Protein AF-A0A3S1FPV9-F1 (afdb_monomer_lite)

Secondary structure (DSSP, 8-state):
---------TTS-GGG--HHHHHHHTT-

pLDDT: mean 89.13, std 4.69, range [76.56, 93.9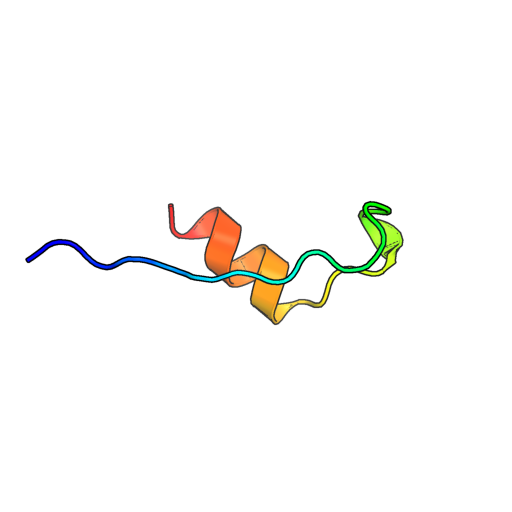4]

Sequence (28 aa):
MRKLLVIGIGAGNPDHMTVQAISGLNQA

Radius of gyration: 9.94 Å; chains: 1; bounding box: 22×15×25 Å

Structure (mmCIF, N/CA/C/O backbone):
data_AF-A0A3S1FPV9-F1
#
_entry.id   AF-A0A3S1FPV9-F1
#
loop_
_atom_site.group_PDB
_atom_site.id
_atom_site.type_symbol
_atom_site.label_atom_id
_atom_site.label_alt_id
_atom_site.label_comp_id
_atom_site.label_asym_id
_atom_site.label_entity_id
_atom_site.label_seq_id
_atom_site.pdbx_PDB_ins_code
_atom_site.Cartn_x
_atom_site.Cartn_y
_atom_site.Cartn_z
_atom_site.occupancy
_atom_site.B_iso_or_equiv
_atom_site.auth_seq_id
_atom_site.auth_comp_id
_atom_site.auth_asym_id
_atom_site.auth_atom_id
_atom_site.pdbx_PDB_model_num
ATOM 1 N N . MET A 1 1 ? -15.849 8.927 15.999 1.00 90.88 1 MET A N 1
ATOM 2 C CA . MET A 1 1 ? -16.485 8.649 14.689 1.00 90.88 1 MET A CA 1
ATOM 3 C C . MET A 1 1 ? -15.584 7.714 13.900 1.00 90.88 1 MET A C 1
ATOM 5 O O . MET A 1 1 ? -14.379 7.920 13.937 1.00 90.88 1 MET A O 1
ATOM 9 N N . ARG A 1 2 ? -16.129 6.687 13.241 1.00 88.44 2 ARG A N 1
ATOM 10 C CA . ARG A 1 2 ? -15.337 5.753 12.420 1.00 88.44 2 ARG A CA 1
ATOM 11 C C . ARG A 1 2 ? -15.237 6.292 10.989 1.00 88.44 2 ARG A C 1
ATOM 13 O O . ARG A 1 2 ? -16.222 6.823 10.486 1.00 88.44 2 ARG A O 1
ATOM 20 N N . LYS A 1 3 ? -14.064 6.179 10.362 1.00 91.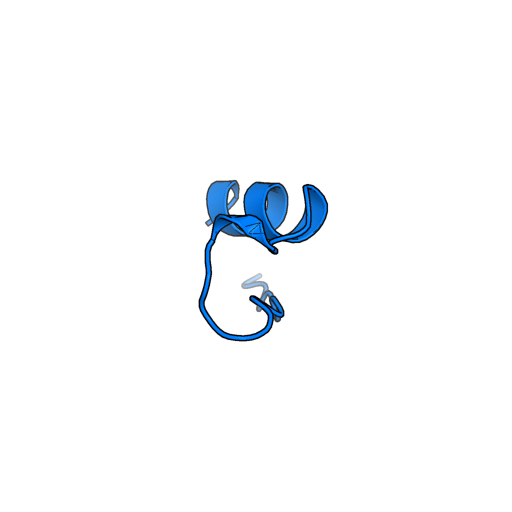56 3 LYS A N 1
ATOM 21 C CA . LYS A 1 3 ? -13.831 6.555 8.959 1.00 91.56 3 LYS A CA 1
ATOM 22 C C . LYS A 1 3 ? -13.634 5.287 8.132 1.00 91.56 3 LYS A C 1
ATOM 24 O O . LYS A 1 3 ? -12.918 4.394 8.570 1.00 91.56 3 LYS A O 1
ATOM 29 N N . LEU A 1 4 ? -14.268 5.221 6.962 1.00 93.12 4 LEU A N 1
ATOM 30 C CA . LEU A 1 4 ? -14.031 4.173 5.971 1.00 93.12 4 LEU A CA 1
ATOM 31 C C . LEU A 1 4 ? -13.114 4.738 4.885 1.00 93.12 4 LEU A C 1
ATOM 33 O O . LEU A 1 4 ? -13.452 5.740 4.257 1.00 93.12 4 LEU A O 1
ATOM 37 N N . LEU A 1 5 ? -11.959 4.110 4.687 1.00 93.19 5 LEU A N 1
ATOM 38 C CA . LEU A 1 5 ? -11.008 4.466 3.638 1.00 93.19 5 LEU A CA 1
ATOM 39 C C . LEU A 1 5 ? -11.214 3.520 2.451 1.00 93.19 5 LEU A C 1
ATOM 41 O O . LEU A 1 5 ? -11.105 2.306 2.603 1.00 93.19 5 LEU A O 1
ATOM 45 N N . VAL A 1 6 ? -11.519 4.072 1.274 1.00 93.19 6 VAL A N 1
ATOM 46 C CA . VAL A 1 6 ? -11.596 3.315 0.016 1.00 93.19 6 VAL A CA 1
ATOM 47 C C . VAL A 1 6 ? -10.291 3.538 -0.735 1.00 93.19 6 VAL A C 1
ATOM 49 O O . VAL A 1 6 ? -10.020 4.645 -1.197 1.00 93.19 6 VAL A O 1
ATOM 52 N N . ILE A 1 7 ? -9.469 2.496 -0.822 1.00 92.25 7 ILE A N 1
ATOM 53 C CA . ILE A 1 7 ? -8.124 2.570 -1.395 1.00 92.25 7 ILE A CA 1
ATOM 54 C C . ILE A 1 7 ? -8.070 1.667 -2.626 1.00 92.25 7 ILE A C 1
ATOM 56 O O . ILE A 1 7 ? -8.265 0.458 -2.528 1.00 92.25 7 ILE A O 1
ATOM 60 N N . GLY A 1 8 ? -7.806 2.255 -3.793 1.00 89.19 8 GLY A N 1
ATOM 61 C CA . GLY A 1 8 ? -7.539 1.501 -5.016 1.00 89.19 8 GLY A CA 1
ATOM 62 C C . GLY A 1 8 ? -6.087 1.027 -5.051 1.00 89.19 8 GLY A C 1
ATOM 63 O O . GLY A 1 8 ? -5.177 1.851 -5.020 1.00 89.19 8 GLY A O 1
ATOM 64 N N . ILE A 1 9 ? -5.869 -0.287 -5.139 1.00 86.56 9 ILE A N 1
ATOM 65 C CA . ILE A 1 9 ? -4.529 -0.911 -5.168 1.00 86.56 9 ILE A CA 1
ATOM 66 C C . ILE A 1 9 ? -4.045 -1.270 -6.588 1.00 86.56 9 ILE A C 1
ATOM 68 O O . ILE A 1 9 ? -3.009 -1.906 -6.754 1.00 86.56 9 ILE A O 1
ATOM 72 N N . GLY A 1 10 ? -4.791 -0.879 -7.627 1.00 80.44 10 GLY A N 1
ATOM 73 C 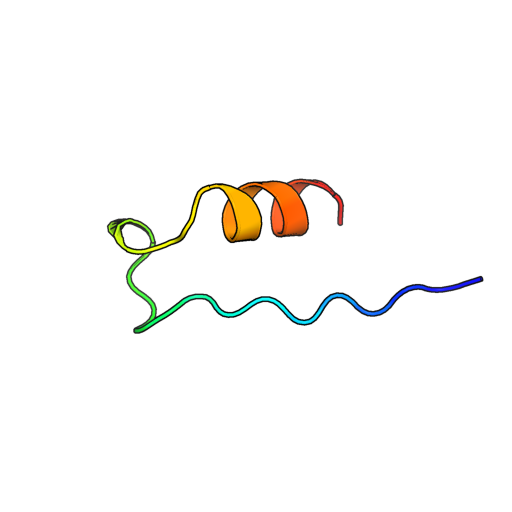CA . GLY A 1 10 ? -4.475 -1.209 -9.020 1.00 80.44 10 GLY A CA 1
ATOM 74 C C . GLY A 1 10 ? -4.682 -2.694 -9.345 1.00 80.44 10 GLY A C 1
ATOM 75 O O . GLY A 1 10 ? -5.583 -3.330 -8.806 1.00 80.44 10 GLY A O 1
ATOM 76 N N . ALA A 1 11 ? -3.850 -3.253 -10.229 1.00 83.94 11 ALA A N 1
ATOM 77 C CA . ALA A 1 11 ? -3.942 -4.644 -10.700 1.00 83.94 11 ALA A CA 1
ATOM 78 C C . ALA A 1 11 ? -3.422 -5.697 -9.693 1.00 83.94 11 ALA A C 1
ATOM 80 O O . ALA A 1 11 ? -3.223 -6.852 -10.057 1.00 83.94 11 ALA A O 1
ATOM 81 N N . GLY A 1 12 ? -3.165 -5.305 -8.441 1.00 78.69 12 GLY A N 1
ATOM 82 C CA . GLY A 1 12 ? -2.684 -6.205 -7.390 1.00 78.69 12 GLY A CA 1
ATOM 83 C C . GLY A 1 12 ? -1.166 -6.409 -7.347 1.00 78.69 12 GLY A C 1
ATOM 84 O O . GLY A 1 12 ? -0.701 -7.146 -6.484 1.00 78.69 12 GLY A O 1
ATOM 85 N N . ASN A 1 13 ? -0.390 -5.748 -8.218 1.00 83.00 13 ASN A N 1
ATOM 86 C CA . ASN A 1 13 ? 1.064 -5.647 -8.065 1.00 83.00 13 ASN A CA 1
ATOM 87 C C . ASN A 1 13 ? 1.416 -4.402 -7.214 1.00 83.00 13 ASN A C 1
ATOM 89 O O . ASN A 1 13 ? 1.143 -3.284 -7.667 1.00 83.00 13 ASN A O 1
ATOM 93 N N . PRO A 1 14 ? 2.036 -4.567 -6.027 1.00 84.69 14 PRO A N 1
ATOM 94 C CA . PRO A 1 14 ? 2.450 -3.465 -5.156 1.00 84.69 14 PRO A CA 1
ATOM 95 C C . PRO A 1 14 ? 3.331 -2.403 -5.824 1.00 84.69 14 PRO A C 1
ATOM 97 O O . PRO A 1 14 ? 3.232 -1.230 -5.470 1.00 84.69 14 PRO A O 1
ATOM 100 N N . ASP A 1 15 ? 4.127 -2.776 -6.828 1.00 88.44 15 ASP A N 1
ATOM 101 C CA . ASP A 1 15 ? 5.022 -1.849 -7.537 1.00 88.44 15 ASP A CA 1
ATOM 102 C C . ASP A 1 15 ? 4.267 -0.766 -8.325 1.00 88.44 15 ASP A C 1
ATOM 104 O O . ASP A 1 15 ? 4.829 0.266 -8.687 1.00 88.44 15 ASP A O 1
ATOM 108 N N . HIS A 1 16 ? 2.975 -0.982 -8.583 1.00 88.19 16 HIS A N 1
ATOM 109 C CA . HIS A 1 16 ? 2.105 -0.042 -9.290 1.00 88.19 16 HIS A CA 1
ATOM 110 C C . HIS A 1 16 ? 1.224 0.781 -8.341 1.00 88.19 16 HIS A C 1
ATOM 112 O O . HIS A 1 16 ? 0.341 1.517 -8.793 1.00 88.19 16 HIS A O 1
ATOM 118 N N . MET A 1 17 ? 1.415 0.652 -7.028 1.00 89.88 17 MET A N 1
ATOM 119 C CA . MET A 1 17 ? 0.641 1.413 -6.056 1.00 89.88 17 MET A CA 1
ATOM 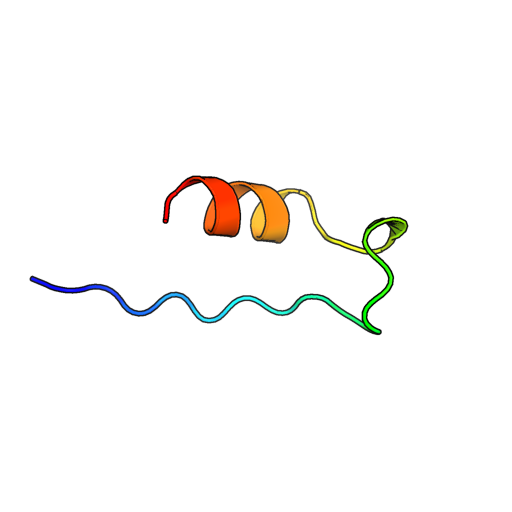120 C C . MET A 1 17 ? 1.088 2.871 -6.013 1.00 89.88 17 MET A C 1
ATOM 122 O O . MET A 1 17 ? 2.269 3.204 -6.090 1.00 89.88 17 MET A O 1
ATOM 126 N N . THR A 1 18 ? 0.123 3.771 -5.839 1.00 91.50 18 THR A N 1
ATOM 127 C CA . THR A 1 18 ? 0.433 5.186 -5.642 1.00 91.50 18 THR A CA 1
ATOM 128 C C . THR A 1 18 ? 0.950 5.425 -4.225 1.00 91.50 18 THR A C 1
ATOM 130 O O . THR A 1 18 ? 0.530 4.772 -3.266 1.00 91.50 18 THR A O 1
ATOM 133 N N . VAL A 1 19 ? 1.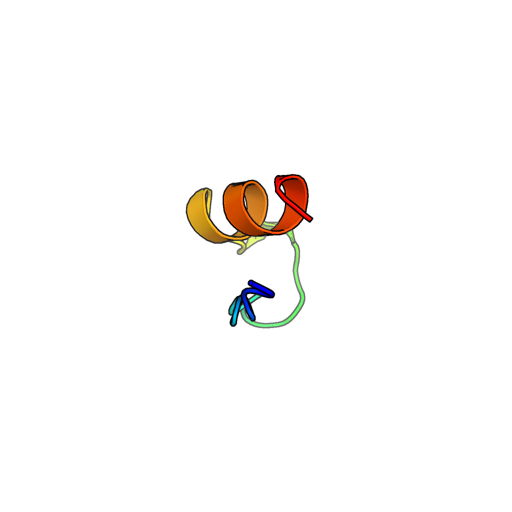801 6.442 -4.064 1.00 92.62 19 VAL A N 1
ATOM 134 C CA . VAL A 1 19 ? 2.274 6.891 -2.741 1.00 92.62 19 VAL A CA 1
ATOM 135 C C . VAL A 1 19 ? 1.099 7.240 -1.815 1.00 92.62 19 VAL A C 1
ATOM 137 O O . VAL A 1 19 ? 1.142 6.964 -0.618 1.00 92.62 19 VAL A O 1
ATOM 140 N N . GLN A 1 20 ? 0.008 7.781 -2.368 1.00 91.75 20 GLN A N 1
ATOM 141 C CA . GLN A 1 20 ? -1.221 8.059 -1.623 1.00 91.75 20 GLN A CA 1
ATOM 142 C C . GLN A 1 20 ? -1.878 6.780 -1.082 1.00 91.75 20 GLN A C 1
ATOM 144 O O . GLN A 1 20 ? -2.298 6.767 0.074 1.00 91.75 20 GLN A O 1
ATOM 149 N N . ALA A 1 21 ? -1.97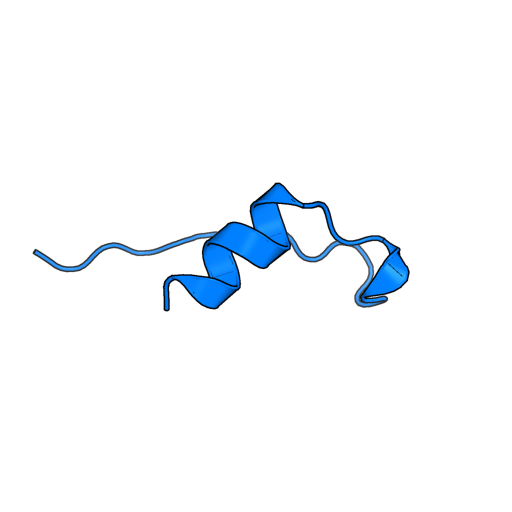2 5.716 -1.885 1.00 92.31 21 ALA A N 1
ATOM 150 C CA . ALA A 1 21 ? -2.553 4.448 -1.445 1.00 92.31 21 ALA A CA 1
ATOM 151 C C . ALA A 1 21 ? -1.737 3.828 -0.302 1.00 92.31 21 ALA A C 1
ATOM 153 O O . ALA A 1 21 ? -2.310 3.401 0.698 1.00 92.31 21 ALA A O 1
ATOM 154 N N . ILE A 1 22 ? -0.404 3.868 -0.408 1.00 92.31 22 ILE A N 1
ATOM 155 C CA . ILE A 1 22 ? 0.509 3.412 0.651 1.00 92.31 22 ILE A CA 1
ATOM 156 C C . ILE A 1 22 ? 0.302 4.231 1.931 1.00 92.31 22 ILE A C 1
ATOM 158 O O . ILE A 1 22 ? 0.137 3.669 3.012 1.00 92.31 22 ILE A O 1
ATOM 162 N N . SER A 1 23 ? 0.253 5.562 1.816 1.00 93.94 23 SER A N 1
ATOM 163 C CA . SER A 1 23 ? 0.015 6.441 2.965 1.00 93.94 23 SER A CA 1
ATOM 164 C C . SER A 1 23 ? -1.328 6.151 3.641 1.00 93.94 23 SER A C 1
ATOM 166 O O . SER A 1 23 ? -1.387 6.099 4.865 1.00 93.94 23 SER A O 1
ATOM 168 N N . GLY A 1 24 ? -2.386 5.912 2.861 1.00 93.06 24 GLY A N 1
ATOM 169 C CA . GLY A 1 24 ? -3.707 5.565 3.384 1.00 93.06 24 GLY A CA 1
ATOM 170 C C . GLY A 1 24 ? -3.737 4.224 4.123 1.00 93.06 24 GLY A C 1
ATOM 171 O O . GLY A 1 24 ? -4.405 4.122 5.146 1.00 93.06 24 GLY A O 1
ATOM 172 N N . LEU A 1 25 ? -2.993 3.217 3.648 1.00 92.19 25 LEU A N 1
ATOM 173 C CA . LEU A 1 25 ? -2.880 1.919 4.327 1.00 92.19 25 LEU A CA 1
ATOM 174 C C . LEU A 1 25 ? -2.095 2.016 5.639 1.00 92.19 25 LEU A C 1
ATOM 176 O O . LEU A 1 25 ? -2.482 1.396 6.621 1.00 92.19 25 LEU A O 1
ATOM 180 N N . ASN A 1 26 ? -1.043 2.835 5.684 1.00 93.44 26 ASN A N 1
ATOM 181 C CA . ASN A 1 26 ? -0.235 3.041 6.893 1.00 93.44 26 ASN A CA 1
ATOM 182 C C . ASN A 1 26 ? -0.956 3.839 7.996 1.00 93.44 26 ASN A C 1
ATOM 184 O O . ASN A 1 26 ? -0.427 3.981 9.094 1.00 93.44 26 ASN A O 1
ATOM 188 N N . GLN A 1 27 ? -2.123 4.413 7.698 1.00 90.38 27 GLN A N 1
ATOM 189 C CA . GLN A 1 27 ? -2.949 5.151 8.658 1.00 90.38 27 GLN A CA 1
ATOM 190 C C . GLN A 1 27 ? -4.005 4.269 9.346 1.00 90.38 27 GLN A C 1
ATOM 192 O O . GLN A 1 27 ? -4.757 4.785 10.177 1.00 90.38 27 GLN A O 1
ATOM 197 N N . ALA A 1 28 ? -4.095 2.989 8.966 1.00 76.56 28 ALA A N 1
ATOM 198 C CA . ALA A 1 28 ? -5.037 2.016 9.513 1.00 76.56 28 ALA A CA 1
ATOM 199 C C . ALA A 1 28 ? -4.509 1.321 10.776 1.00 76.56 28 ALA A C 1
ATOM 201 O O . ALA A 1 28 ? -3.278 1.124 10.886 1.00 76.56 28 ALA A O 1
#

Foldseek 3Di:
DDDDDDADCPPPDNVPGDPVSVVSVVVD